Protein AF-A0A6C0DQZ4-F1 (afdb_monomer_lite)

Structure (mmCIF, N/CA/C/O backbone):
data_AF-A0A6C0DQZ4-F1
#
_entry.id   AF-A0A6C0DQZ4-F1
#
loop_
_atom_site.group_PDB
_atom_site.id
_atom_site.type_symbol
_atom_site.label_atom_id
_atom_site.label_alt_id
_atom_site.label_comp_id
_atom_site.label_asym_id
_atom_site.label_entity_id
_atom_site.label_seq_id
_atom_site.pdbx_PDB_ins_code
_atom_site.Cartn_x
_atom_site.Cartn_y
_atom_site.Cartn_z
_atom_site.occupancy
_atom_site.B_iso_or_equiv
_atom_site.auth_seq_id
_atom_site.auth_comp_id
_atom_site.auth_asym_id
_atom_site.auth_atom_id
_atom_site.pdbx_PDB_model_num
ATOM 1 N N . MET A 1 1 ? 22.371 -44.849 -11.705 1.00 41.19 1 MET A N 1
ATOM 2 C CA . MET A 1 1 ? 23.367 -43.780 -11.481 1.00 41.19 1 MET A CA 1
ATOM 3 C C . MET A 1 1 ? 22.801 -42.821 -10.449 1.00 41.19 1 MET A C 1
ATOM 5 O O . MET A 1 1 ? 21.593 -42.745 -10.293 1.00 41.19 1 MET A O 1
ATOM 9 N N . THR A 1 2 ? 23.694 -42.246 -9.667 1.00 38.03 2 THR A N 1
ATOM 10 C CA . THR A 1 2 ? 23.556 -41.849 -8.266 1.00 38.03 2 THR A CA 1
ATOM 11 C C . THR A 1 2 ? 22.631 -40.651 -7.995 1.00 38.03 2 THR A C 1
ATOM 13 O O . THR A 1 2 ? 22.684 -39.650 -8.696 1.00 38.03 2 THR A O 1
ATOM 16 N N . ARG A 1 3 ? 21.826 -40.805 -6.932 1.00 62.47 3 ARG A N 1
ATOM 17 C CA . ARG A 1 3 ? 21.310 -39.835 -5.941 1.00 62.47 3 ARG A CA 1
ATOM 18 C C . ARG A 1 3 ? 21.795 -38.375 -6.033 1.00 62.47 3 ARG A C 1
ATOM 20 O O . ARG A 1 3 ? 22.980 -38.113 -5.867 1.00 62.47 3 ARG A O 1
ATOM 27 N N . THR A 1 4 ? 20.820 -37.468 -6.042 1.00 53.44 4 THR A N 1
ATOM 28 C CA . THR A 1 4 ? 20.772 -36.243 -5.214 1.00 53.44 4 THR A CA 1
ATOM 29 C C . THR A 1 4 ? 19.345 -36.153 -4.662 1.00 53.44 4 THR A C 1
ATOM 31 O O . THR A 1 4 ? 18.421 -35.747 -5.356 1.00 53.44 4 THR A O 1
ATOM 34 N N . GLU A 1 5 ? 19.037 -36.887 -3.597 1.00 63.28 5 GLU A N 1
ATOM 35 C CA . GLU A 1 5 ? 18.863 -36.333 -2.247 1.00 63.28 5 GLU A CA 1
ATOM 36 C C . GLU A 1 5 ? 19.326 -34.884 -2.006 1.00 63.28 5 GLU A C 1
ATOM 38 O O . GLU A 1 5 ? 20.347 -34.439 -2.528 1.00 63.28 5 GLU 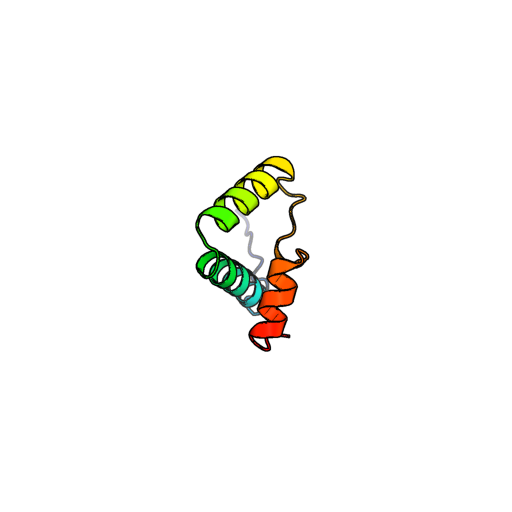A O 1
ATOM 43 N N . THR A 1 6 ? 18.570 -34.262 -1.092 1.00 46.75 6 THR A N 1
ATOM 44 C CA . THR A 1 6 ? 18.887 -33.106 -0.244 1.00 46.75 6 THR A CA 1
ATOM 45 C C . THR A 1 6 ? 18.673 -31.739 -0.934 1.00 46.75 6 THR A C 1
ATOM 47 O O . THR A 1 6 ? 19.338 -31.401 -1.901 1.00 46.75 6 THR A O 1
ATOM 50 N N . GLN A 1 7 ? 17.774 -30.858 -0.478 1.00 46.03 7 GLN A N 1
ATOM 51 C CA . GLN A 1 7 ? 17.518 -30.499 0.921 1.00 46.03 7 GLN A CA 1
ATOM 52 C C . GLN A 1 7 ? 16.090 -29.977 1.144 1.00 46.03 7 GLN A C 1
ATOM 54 O O . GLN A 1 7 ? 15.728 -28.889 0.699 1.00 46.03 7 GLN A O 1
ATOM 59 N N . GLU A 1 8 ? 15.326 -30.716 1.948 1.00 55.50 8 GLU A N 1
ATOM 60 C CA . GLU A 1 8 ? 14.392 -30.130 2.906 1.00 55.50 8 GLU A CA 1
ATOM 61 C C . GLU A 1 8 ? 15.135 -29.038 3.686 1.00 55.50 8 GLU A C 1
ATOM 63 O O . GLU A 1 8 ? 16.097 -29.312 4.401 1.00 55.50 8 GLU A O 1
ATOM 68 N N . THR A 1 9 ? 14.724 -27.784 3.529 1.00 39.53 9 THR A N 1
ATOM 69 C CA . THR A 1 9 ? 15.132 -26.705 4.430 1.00 39.53 9 THR A CA 1
ATOM 70 C C . THR A 1 9 ? 13.894 -25.929 4.861 1.00 39.53 9 THR A C 1
ATOM 72 O O . THR A 1 9 ? 13.489 -24.940 4.264 1.00 39.53 9 THR A O 1
ATOM 75 N N . SER A 1 10 ? 13.307 -26.412 5.956 1.00 54.59 10 SER A N 1
ATOM 76 C CA . SER A 1 10 ? 12.770 -25.563 7.023 1.00 54.59 10 SER A CA 1
ATOM 77 C C . SER A 1 10 ? 11.639 -24.595 6.644 1.00 54.59 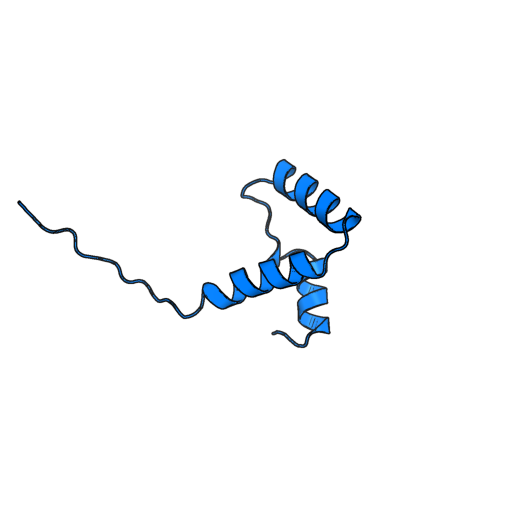10 SER A C 1
ATOM 79 O O . SER A 1 10 ? 11.725 -23.380 6.838 1.00 54.59 10 SER A O 1
ATOM 81 N N . THR A 1 11 ? 10.520 -25.162 6.201 1.00 42.91 11 THR A N 1
ATOM 82 C CA . THR A 1 11 ? 9.201 -24.522 6.072 1.00 42.91 11 THR A CA 1
ATOM 83 C C . THR A 1 11 ? 8.616 -24.169 7.448 1.00 42.91 11 THR A C 1
ATOM 85 O O . THR A 1 11 ? 7.779 -24.888 7.993 1.00 42.91 11 THR A O 1
ATOM 88 N N . ASN A 1 12 ? 9.095 -23.098 8.085 1.00 56.00 12 ASN A N 1
ATOM 89 C CA . ASN A 1 12 ? 8.390 -22.543 9.255 1.00 56.00 12 ASN A CA 1
ATOM 90 C C . ASN A 1 12 ? 8.611 -21.044 9.527 1.00 56.00 12 ASN A C 1
ATOM 92 O O . ASN A 1 12 ? 8.047 -20.508 10.474 1.00 56.00 12 ASN A O 1
ATOM 96 N N . LYS A 1 13 ? 9.442 -20.348 8.739 1.00 48.91 13 LYS A N 1
ATOM 97 C CA . LYS A 1 13 ? 9.727 -18.911 8.953 1.00 48.91 13 LYS A CA 1
ATOM 98 C C . LYS A 1 13 ? 9.558 -18.051 7.697 1.00 48.91 13 LYS A C 1
ATOM 100 O O . LYS A 1 13 ? 9.198 -16.887 7.811 1.00 48.91 13 LYS A O 1
ATOM 105 N N . ILE A 1 14 ? 9.765 -18.631 6.512 1.00 54.09 14 ILE A N 1
ATOM 106 C CA . ILE A 1 14 ? 9.736 -17.923 5.220 1.00 54.09 14 ILE A CA 1
ATOM 107 C C . ILE A 1 14 ? 8.303 -17.525 4.822 1.00 54.09 14 ILE A C 1
ATOM 109 O O . ILE A 1 14 ? 8.096 -16.470 4.222 1.00 54.09 14 ILE A O 1
ATOM 113 N N . ASP A 1 15 ? 7.305 -18.320 5.213 1.00 58.94 15 ASP A N 1
ATOM 114 C CA . ASP A 1 15 ? 5.904 -18.077 4.868 1.00 58.94 15 ASP A CA 1
ATOM 115 C C . ASP A 1 15 ? 5.351 -16.788 5.483 1.00 58.94 15 ASP A C 1
ATOM 117 O O . ASP A 1 15 ? 4.680 -16.020 4.797 1.00 58.94 15 ASP A O 1
ATOM 121 N N . ASN A 1 16 ? 5.681 -16.486 6.741 1.00 76.44 16 ASN A N 1
ATOM 122 C CA . ASN A 1 16 ? 5.074 -15.351 7.435 1.00 76.44 16 ASN A CA 1
ATOM 123 C C . ASN A 1 16 ? 5.410 -14.014 6.763 1.00 76.44 16 ASN A C 1
ATOM 125 O O . ASN A 1 16 ? 4.510 -13.235 6.469 1.00 76.44 16 ASN A O 1
ATOM 129 N N . GLU A 1 17 ? 6.673 -13.748 6.433 1.00 80.06 17 GLU A N 1
ATOM 130 C CA . GLU A 1 17 ? 7.047 -12.468 5.817 1.00 80.06 17 GLU A CA 1
ATOM 131 C C . GLU A 1 17 ? 6.542 -12.316 4.380 1.00 80.06 17 GLU A C 1
ATOM 133 O O . GLU A 1 17 ? 6.147 -11.220 3.979 1.00 80.06 17 GLU A O 1
ATOM 138 N N . ALA A 1 18 ? 6.530 -13.392 3.591 1.00 84.19 18 ALA A N 1
ATOM 139 C CA . ALA A 1 18 ? 5.977 -13.355 2.238 1.00 84.19 18 ALA A CA 1
ATOM 140 C C . ALA A 1 18 ? 4.458 -13.099 2.257 1.00 84.19 18 ALA A C 1
ATOM 142 O O . ALA A 1 18 ? 3.950 -12.279 1.482 1.00 84.19 18 ALA A O 1
ATOM 143 N N . ILE A 1 19 ? 3.745 -13.736 3.190 1.00 86.62 19 ILE A N 1
ATOM 144 C CA . ILE A 1 19 ? 2.311 -13.525 3.409 1.00 86.62 19 ILE A CA 1
ATOM 145 C C . ILE A 1 19 ? 2.053 -12.088 3.874 1.00 86.62 19 ILE A C 1
ATOM 147 O O . ILE A 1 19 ? 1.195 -11.413 3.310 1.00 86.62 19 ILE A O 1
ATOM 151 N N . LEU A 1 20 ? 2.827 -11.576 4.836 1.00 88.50 20 LEU A N 1
ATOM 152 C CA . LEU A 1 20 ? 2.697 -10.202 5.332 1.00 88.50 20 LEU A CA 1
ATOM 153 C C . LEU A 1 20 ? 2.954 -9.165 4.237 1.00 88.50 20 LEU A C 1
ATOM 155 O O . LEU A 1 20 ? 2.200 -8.203 4.119 1.00 88.50 20 LEU A O 1
ATOM 159 N N . LYS A 1 21 ? 3.975 -9.371 3.398 1.00 88.31 21 LYS A N 1
ATOM 160 C CA . LYS A 1 21 ? 4.249 -8.508 2.238 1.00 88.31 21 LYS A CA 1
ATOM 161 C C . LYS A 1 21 ? 3.062 -8.480 1.279 1.00 88.31 21 LYS A C 1
ATOM 163 O O . LYS A 1 21 ? 2.668 -7.406 0.839 1.00 88.31 21 LYS A O 1
ATOM 168 N N . THR A 1 22 ? 2.459 -9.634 1.006 1.00 89.12 22 THR A N 1
ATOM 169 C CA . THR A 1 22 ? 1.261 -9.723 0.159 1.00 89.12 22 THR A CA 1
ATOM 170 C C . THR A 1 22 ? 0.086 -8.977 0.787 1.00 89.12 22 THR A C 1
ATOM 172 O O . THR A 1 22 ? -0.503 -8.122 0.136 1.00 89.12 22 THR A O 1
ATOM 175 N N . ARG A 1 23 ? -0.181 -9.201 2.079 1.00 89.69 23 ARG A N 1
ATOM 176 C CA . ARG A 1 23 ? -1.236 -8.505 2.832 1.00 89.69 23 ARG A CA 1
ATOM 177 C C . ARG A 1 23 ? -1.045 -6.993 2.834 1.00 89.69 23 ARG A C 1
ATOM 179 O O . ARG A 1 23 ? -2.000 -6.257 2.625 1.00 89.69 23 ARG A O 1
ATOM 186 N N . TYR A 1 24 ? 0.185 -6.524 3.020 1.00 91.69 24 TYR A N 1
ATOM 187 C CA . TYR A 1 24 ? 0.500 -5.104 2.924 1.00 91.69 24 TYR A CA 1
ATOM 188 C C . TYR A 1 24 ? 0.172 -4.552 1.536 1.00 91.69 24 TYR A C 1
ATOM 190 O O . TYR A 1 24 ? -0.520 -3.542 1.444 1.00 91.69 24 TYR A O 1
ATOM 198 N N . LEU A 1 25 ? 0.595 -5.235 0.467 1.00 89.88 25 LEU A N 1
ATOM 199 C CA . LEU A 1 25 ? 0.279 -4.836 -0.908 1.00 89.88 25 LEU A CA 1
ATOM 200 C C . LEU A 1 25 ? -1.234 -4.810 -1.177 1.00 89.88 25 LEU A C 1
ATOM 202 O O . LEU A 1 25 ? -1.687 -3.931 -1.900 1.00 89.88 25 LEU A O 1
ATOM 206 N N . GLU A 1 26 ? -2.016 -5.704 -0.565 1.00 90.31 26 GLU A N 1
ATOM 207 C CA . GLU A 1 26 ? -3.487 -5.671 -0.631 1.00 90.31 26 GLU A CA 1
ATOM 208 C C . GLU A 1 26 ? -4.088 -4.451 0.087 1.00 90.31 26 GLU A C 1
ATOM 210 O O . GLU A 1 26 ? -5.142 -3.962 -0.310 1.00 90.31 26 GLU A O 1
ATOM 215 N N . THR A 1 27 ? -3.427 -3.929 1.127 1.00 88.62 27 THR A N 1
ATOM 216 C CA . THR A 1 27 ? -3.865 -2.689 1.796 1.00 88.62 27 THR A CA 1
ATOM 217 C C . THR A 1 27 ? -3.474 -1.414 1.049 1.00 88.62 27 THR A C 1
ATOM 219 O O . THR A 1 27 ? -3.985 -0.338 1.369 1.00 88.62 27 THR A O 1
ATOM 222 N N . LEU A 1 28 ? -2.575 -1.507 0.064 1.00 89.94 28 LEU A N 1
ATOM 223 C CA . LEU A 1 28 ? -2.131 -0.355 -0.709 1.00 89.94 28 LEU A CA 1
ATOM 224 C C . LEU A 1 28 ? -3.205 0.097 -1.700 1.00 89.94 28 LEU A C 1
ATOM 226 O O . LEU A 1 28 ? -3.828 -0.693 -2.404 1.00 89.94 28 LEU A O 1
ATOM 230 N N . SER A 1 29 ? -3.375 1.413 -1.805 1.00 91.06 29 SER A N 1
ATOM 231 C CA . SER A 1 29 ? -4.202 2.016 -2.853 1.00 91.06 29 SER A CA 1
ATOM 232 C C . SER A 1 29 ? -3.495 1.982 -4.211 1.00 91.06 29 SER A C 1
ATOM 234 O O . SER A 1 29 ? -2.276 1.855 -4.293 1.00 91.06 29 SER A O 1
ATOM 236 N N . GLU A 1 30 ? -4.235 2.201 -5.300 1.00 91.38 30 GLU A N 1
ATOM 237 C CA . GLU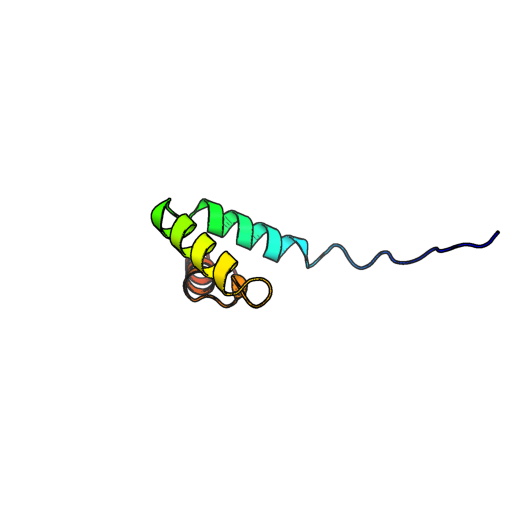 A 1 30 ? -3.679 2.177 -6.662 1.00 91.38 30 GLU A CA 1
ATOM 238 C C . GLU A 1 30 ? -2.472 3.120 -6.849 1.00 91.38 30 GLU A C 1
ATOM 240 O O . GLU A 1 30 ? -1.498 2.772 -7.518 1.00 91.38 30 GLU A O 1
ATOM 245 N N . LYS A 1 31 ? -2.492 4.300 -6.212 1.00 91.12 31 LYS A N 1
ATOM 246 C CA . LYS A 1 31 ? -1.356 5.239 -6.222 1.00 91.12 31 LYS A CA 1
ATOM 247 C C . LYS A 1 31 ? -0.110 4.652 -5.555 1.00 91.12 31 LYS A C 1
ATOM 249 O O . LYS A 1 31 ? 0.980 4.744 -6.110 1.00 91.12 31 LYS A O 1
ATOM 254 N N . GLU A 1 32 ? -0.284 4.025 -4.398 1.00 90.00 32 GLU A N 1
ATOM 255 C CA . GLU A 1 32 ? 0.793 3.396 -3.631 1.00 90.00 32 GLU A CA 1
ATOM 256 C C . GLU A 1 32 ? 1.377 2.195 -4.386 1.00 90.00 32 GLU A C 1
ATOM 258 O O . GLU A 1 32 ? 2.594 2.037 -4.456 1.00 90.00 32 GLU A O 1
ATOM 263 N N . LEU A 1 33 ? 0.522 1.391 -5.029 1.00 91.31 33 LEU A N 1
ATOM 264 C CA . LEU A 1 33 ? 0.940 0.275 -5.880 1.00 91.31 33 LEU A CA 1
ATOM 265 C C . LEU A 1 33 ? 1.788 0.741 -7.067 1.00 91.31 33 LEU A C 1
ATOM 267 O O . LEU A 1 33 ? 2.799 0.110 -7.379 1.00 91.31 33 LEU A O 1
ATOM 271 N N . ARG A 1 34 ? 1.424 1.858 -7.711 1.00 92.69 34 ARG A N 1
ATOM 272 C CA . ARG A 1 34 ? 2.234 2.449 -8.791 1.00 92.69 34 ARG A CA 1
ATOM 273 C C . ARG A 1 34 ? 3.594 2.914 -8.271 1.00 92.69 34 ARG A C 1
ATOM 275 O O . ARG A 1 34 ? 4.607 2.572 -8.874 1.00 92.69 34 ARG A O 1
ATOM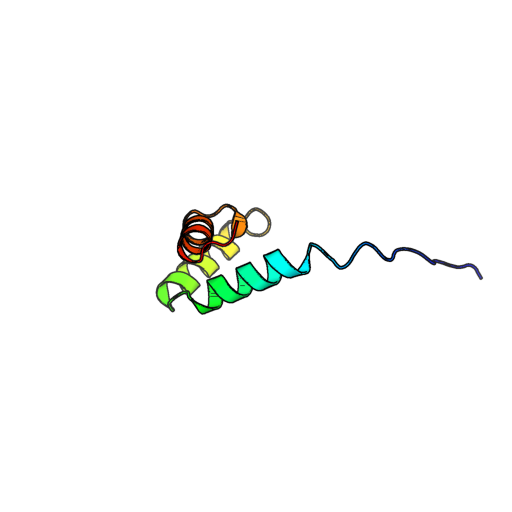 282 N N . SER A 1 35 ? 3.636 3.624 -7.143 1.00 90.19 35 SER A N 1
ATOM 283 C CA . SER A 1 35 ? 4.893 4.048 -6.508 1.00 90.19 35 SER A CA 1
ATOM 284 C C . SER A 1 35 ? 5.778 2.854 -6.137 1.00 90.19 35 SER A C 1
ATOM 286 O O . SER A 1 35 ? 6.973 2.854 -6.435 1.00 90.19 35 SER A O 1
ATOM 288 N N . TYR A 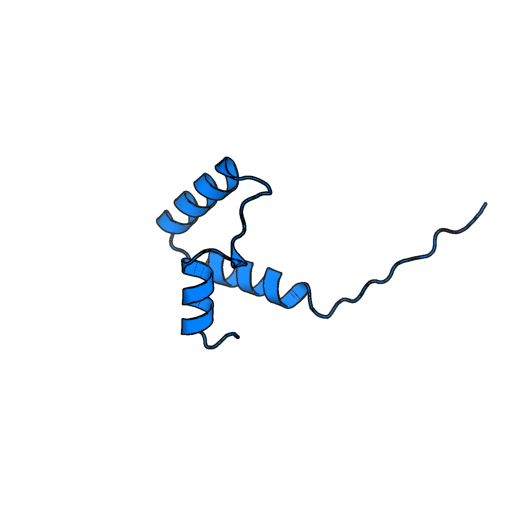1 36 ? 5.186 1.802 -5.565 1.00 90.75 36 TYR A N 1
ATOM 289 C CA . TYR A 1 36 ? 5.862 0.539 -5.272 1.00 90.75 36 TYR A CA 1
ATOM 290 C C . TYR A 1 36 ? 6.425 -0.111 -6.539 1.00 90.75 36 TYR A C 1
ATOM 292 O O . TYR A 1 36 ? 7.582 -0.523 -6.547 1.00 90.75 36 TYR A O 1
ATOM 300 N N . ALA A 1 37 ? 5.645 -0.185 -7.620 1.00 90.81 37 ALA A N 1
ATOM 301 C CA . ALA A 1 37 ? 6.079 -0.784 -8.879 1.00 90.81 37 ALA A CA 1
ATOM 302 C C . ALA A 1 37 ? 7.234 -0.002 -9.520 1.00 90.81 37 ALA A C 1
ATOM 304 O O . ALA A 1 37 ? 8.187 -0.614 -9.999 1.00 90.81 37 ALA A O 1
ATOM 305 N N . ILE A 1 38 ? 7.193 1.334 -9.474 1.00 91.81 38 ILE A N 1
ATOM 306 C CA . ILE A 1 38 ? 8.279 2.196 -9.957 1.00 91.81 38 ILE A CA 1
ATOM 307 C C . ILE A 1 38 ? 9.541 1.965 -9.122 1.00 91.81 38 ILE A C 1
ATOM 309 O O . ILE A 1 38 ? 10.597 1.683 -9.684 1.00 91.81 38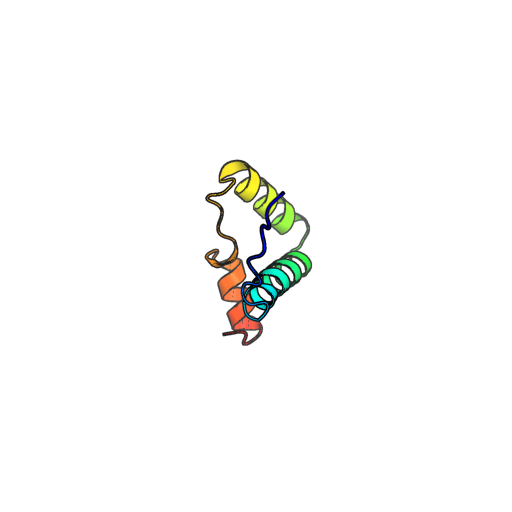 ILE A O 1
ATOM 313 N N . ALA A 1 39 ? 9.439 2.014 -7.790 1.00 89.69 39 ALA A N 1
ATOM 314 C CA . ALA A 1 39 ? 10.573 1.782 -6.898 1.00 89.69 39 ALA A CA 1
ATOM 315 C C . ALA A 1 39 ? 11.154 0.372 -7.074 1.00 89.69 39 ALA A C 1
ATOM 317 O O . ALA A 1 39 ? 12.363 0.212 -7.206 1.00 89.69 39 ALA A O 1
ATOM 318 N N . LYS A 1 40 ? 10.305 -0.654 -7.161 1.00 88.88 40 LYS A N 1
ATOM 319 C CA . LYS A 1 40 ? 10.723 -2.037 -7.408 1.00 88.88 40 LYS A CA 1
ATOM 320 C C . LYS A 1 40 ? 11.381 -2.199 -8.773 1.00 88.88 40 LYS A C 1
ATOM 322 O O . LYS A 1 40 ? 12.382 -2.894 -8.875 1.00 88.88 40 LYS A O 1
ATOM 327 N N . SER A 1 41 ? 10.853 -1.563 -9.815 1.00 92.00 41 SER A N 1
ATOM 328 C CA . SER A 1 41 ? 11.467 -1.595 -11.145 1.00 92.00 41 SER A CA 1
ATOM 329 C C . SER A 1 41 ? 12.799 -0.847 -11.178 1.00 92.00 41 SER A C 1
ATOM 331 O O . SER A 1 41 ? 13.684 -1.235 -11.933 1.00 92.00 41 SER A O 1
ATOM 333 N N . HIS A 1 42 ? 12.941 0.217 -10.387 1.00 91.94 42 HIS A N 1
ATOM 334 C CA . HIS A 1 42 ? 14.142 1.046 -10.352 1.00 91.94 42 HIS A CA 1
ATOM 335 C C . HIS A 1 42 ? 15.259 0.431 -9.499 1.00 91.94 42 HIS A C 1
ATOM 337 O O . HIS A 1 42 ? 16.417 0.435 -9.903 1.00 91.94 42 HIS A O 1
ATOM 343 N N . LEU A 1 43 ? 14.917 -0.126 -8.335 1.00 88.88 43 LEU A N 1
ATOM 344 C CA . LEU A 1 43 ? 15.866 -0.747 -7.408 1.00 88.88 43 LEU A CA 1
ATOM 345 C C . LEU A 1 43 ? 16.034 -2.261 -7.634 1.00 88.88 43 LEU A C 1
ATOM 347 O O . LEU A 1 43 ? 16.981 -2.853 -7.119 1.00 88.88 43 LEU A O 1
ATOM 351 N N . GLY A 1 44 ? 15.139 -2.906 -8.384 1.00 84.81 44 GLY A N 1
ATOM 352 C CA . GLY A 1 44 ? 15.221 -4.323 -8.736 1.00 84.81 44 GLY A CA 1
ATOM 353 C C . GLY A 1 44 ? 15.347 -5.234 -7.513 1.00 84.81 44 GLY A C 1
ATOM 354 O O . GLY A 1 44 ? 14.506 -5.226 -6.614 1.00 84.81 44 GLY A O 1
ATOM 355 N N . THR A 1 45 ? 16.419 -6.026 -7.477 1.00 83.31 45 THR A N 1
ATOM 356 C CA . THR A 1 45 ? 16.737 -6.955 -6.378 1.00 83.31 45 THR A CA 1
ATOM 357 C C . THR A 1 45 ? 17.228 -6.258 -5.109 1.00 83.31 45 THR A C 1
ATOM 359 O O . THR A 1 45 ? 17.192 -6.859 -4.039 1.00 83.31 45 THR A O 1
ATOM 362 N N . SER A 1 46 ? 17.648 -4.992 -5.193 1.00 88.00 46 SER A N 1
ATOM 363 C CA . SER A 1 46 ? 18.031 -4.187 -4.028 1.00 88.00 46 SER A CA 1
ATOM 364 C C . SER A 1 46 ? 16.825 -3.596 -3.296 1.00 88.00 46 SER A C 1
ATOM 366 O O . SER A 1 46 ? 16.972 -3.052 -2.203 1.00 88.00 46 SER A O 1
ATOM 368 N N . PHE A 1 47 ? 15.625 -3.690 -3.872 1.00 87.44 47 PHE A N 1
ATOM 369 C CA . PHE A 1 47 ? 14.416 -3.194 -3.236 1.00 87.44 47 PHE A CA 1
ATOM 370 C C . PHE A 1 47 ? 13.983 -4.099 -2.073 1.00 87.44 47 PHE A C 1
ATOM 372 O O . PHE A 1 47 ? 13.580 -5.245 -2.272 1.00 87.44 47 PHE A O 1
ATOM 379 N N . GLN A 1 48 ? 13.999 -3.562 -0.852 1.00 86.94 48 GLN A N 1
ATOM 380 C CA . GLN A 1 48 ? 13.589 -4.283 0.355 1.00 86.94 48 GLN A CA 1
ATOM 381 C C . GLN A 1 48 ? 12.288 -3.693 0.918 1.00 86.94 48 GLN A C 1
ATOM 383 O O . GLN A 1 48 ? 12.305 -2.738 1.696 1.00 86.94 48 GLN A O 1
ATOM 388 N N . LEU A 1 49 ? 11.146 -4.287 0.546 1.00 87.50 49 LEU A N 1
ATOM 389 C CA . LEU A 1 49 ? 9.824 -3.872 1.044 1.00 87.50 49 LEU A CA 1
ATOM 390 C C . LEU A 1 49 ? 9.748 -3.931 2.574 1.00 87.50 49 LEU A C 1
ATOM 392 O O . LEU A 1 49 ? 9.245 -3.010 3.203 1.00 87.50 49 LEU A O 1
ATOM 396 N N . GLU A 1 50 ? 10.303 -4.985 3.167 1.00 85.81 50 GLU A N 1
ATOM 397 C CA . GLU A 1 50 ? 10.293 -5.227 4.615 1.00 85.81 50 GLU A CA 1
ATOM 398 C C . GLU A 1 50 ? 11.005 -4.142 5.442 1.00 85.81 50 GLU A C 1
ATOM 400 O O . GLU A 1 50 ? 10.672 -3.931 6.605 1.00 85.81 50 GLU A O 1
ATOM 405 N N . LYS A 1 51 ? 11.949 -3.420 4.824 1.00 86.00 51 LYS A N 1
ATOM 406 C CA . LYS A 1 51 ? 12.680 -2.302 5.439 1.00 86.00 51 LYS A CA 1
ATOM 407 C C . LYS A 1 51 ? 12.107 -0.935 5.069 1.00 86.00 51 LYS A C 1
ATOM 409 O O . LYS A 1 51 ? 12.606 0.086 5.535 1.00 86.00 51 LYS A O 1
ATOM 414 N N . SER A 1 52 ? 11.093 -0.897 4.209 1.00 87.75 52 SER A N 1
ATOM 415 C CA . SER A 1 52 ? 10.460 0.355 3.806 1.00 87.75 52 SER A CA 1
ATOM 416 C C . SER A 1 52 ? 9.603 0.903 4.942 1.00 87.75 52 SER A C 1
ATOM 418 O O . SER A 1 52 ? 8.946 0.145 5.657 1.00 87.75 52 SER A O 1
ATOM 420 N N . HIS A 1 53 ? 9.573 2.232 5.075 1.00 88.19 53 HIS A N 1
ATOM 421 C CA . HIS A 1 53 ? 8.847 2.913 6.149 1.00 88.19 53 HIS A CA 1
ATOM 422 C C . HIS A 1 53 ? 7.375 2.480 6.211 1.00 88.19 53 HIS A C 1
ATOM 424 O O . HIS A 1 53 ? 6.913 2.061 7.267 1.00 88.19 53 HIS A O 1
ATOM 430 N N . GLY A 1 54 ? 6.688 2.434 5.064 1.00 88.31 54 GLY A N 1
ATOM 431 C CA . GLY A 1 54 ? 5.277 2.046 5.010 1.00 88.31 54 GLY A CA 1
ATOM 432 C C . GLY A 1 54 ? 4.990 0.619 5.499 1.00 88.31 54 GLY A C 1
ATOM 433 O O . GLY A 1 54 ? 4.008 0.405 6.205 1.00 88.31 54 GLY A O 1
ATOM 434 N N . PHE A 1 55 ? 5.867 -0.354 5.220 1.00 90.00 55 PHE A N 1
ATOM 435 C CA . PHE A 1 55 ? 5.685 -1.723 5.721 1.00 90.00 55 PHE A CA 1
ATOM 436 C C . PHE A 1 55 ? 5.914 -1.806 7.235 1.00 90.00 55 PHE A C 1
ATOM 438 O O . PHE A 1 55 ? 5.146 -2.455 7.943 1.00 90.00 55 PHE A O 1
ATOM 445 N N . ILE A 1 56 ? 6.935 -1.112 7.749 1.00 90.38 56 ILE A N 1
ATOM 446 C CA . ILE A 1 56 ? 7.230 -1.045 9.187 1.00 90.38 56 ILE A CA 1
ATOM 447 C C . ILE A 1 56 ? 6.073 -0.379 9.943 1.00 90.38 56 ILE A C 1
ATOM 449 O O . ILE A 1 56 ? 5.647 -0.876 10.985 1.00 90.38 56 ILE A O 1
ATOM 453 N N . GLU A 1 57 ? 5.544 0.730 9.428 1.00 91.75 57 GLU A N 1
ATOM 454 C CA . GLU A 1 57 ? 4.393 1.414 10.019 1.00 91.75 57 GLU A CA 1
ATOM 455 C C . GLU A 1 57 ? 3.131 0.554 9.983 1.00 91.75 57 GLU A C 1
ATOM 457 O O . GLU A 1 57 ? 2.409 0.474 10.978 1.00 91.75 57 GLU A O 1
ATOM 462 N N . TRP A 1 58 ? 2.884 -0.146 8.876 1.00 91.88 58 TRP A N 1
ATOM 463 C CA . TRP A 1 58 ? 1.765 -1.076 8.776 1.00 91.88 58 TRP A CA 1
ATOM 464 C C . TRP A 1 58 ? 1.881 -2.219 9.786 1.00 91.88 58 TRP A C 1
ATOM 466 O O . TRP A 1 58 ? 0.902 -2.524 10.467 1.00 91.88 58 TRP A O 1
ATOM 476 N N . LYS A 1 59 ? 3.073 -2.805 9.951 1.00 90.06 59 LYS A N 1
ATOM 477 C CA . LYS A 1 59 ? 3.324 -3.825 10.977 1.00 90.06 59 LYS A CA 1
ATOM 478 C C . LYS A 1 59 ? 3.008 -3.300 12.379 1.00 90.06 59 LYS A C 1
ATOM 480 O O . LYS A 1 59 ? 2.233 -3.924 13.100 1.00 90.06 59 LYS A O 1
ATOM 485 N N . LYS A 1 60 ? 3.498 -2.102 12.721 1.00 90.44 60 LYS A N 1
ATOM 486 C CA . LYS A 1 60 ? 3.194 -1.431 13.998 1.00 90.44 60 LYS A CA 1
ATOM 487 C C . LYS A 1 60 ? 1.695 -1.203 14.190 1.00 90.44 60 LYS A C 1
ATOM 489 O O . LYS A 1 60 ? 1.162 -1.506 15.251 1.00 90.44 60 LYS A O 1
ATOM 494 N N . LYS A 1 61 ? 1.000 -0.716 13.160 1.00 91.12 61 LYS A N 1
ATOM 495 C CA . LYS A 1 61 ? -0.448 -0.463 13.199 1.00 91.12 61 LYS A CA 1
ATOM 496 C C . LYS A 1 61 ? -1.261 -1.736 13.444 1.00 91.12 61 LYS A C 1
ATOM 498 O O . LYS A 1 61 ? -2.288 -1.681 14.113 1.00 91.12 61 LYS A O 1
ATOM 503 N N . ASN A 1 62 ? -0.807 -2.868 12.913 1.00 87.75 62 ASN A N 1
ATOM 504 C CA . ASN A 1 62 ? -1.468 -4.161 13.071 1.00 87.75 62 ASN A CA 1
ATOM 505 C C . ASN A 1 62 ? -0.943 -4.971 14.274 1.00 87.75 62 ASN A C 1
ATOM 507 O O . ASN A 1 62 ? -1.399 -6.091 14.473 1.00 87.75 62 ASN A O 1
ATOM 511 N N . ASN A 1 63 ? -0.033 -4.416 15.087 1.00 86.94 63 ASN A N 1
ATOM 512 C CA . ASN A 1 63 ? 0.627 -5.112 16.203 1.00 86.94 63 ASN A CA 1
ATOM 513 C C . ASN A 1 63 ? 1.313 -6.427 15.771 1.00 86.94 63 ASN A C 1
ATOM 515 O O . ASN A 1 63 ? 1.221 -7.444 16.452 1.00 86.94 63 ASN A O 1
ATOM 519 N N . ILE A 1 64 ? 1.976 -6.400 14.611 1.00 81.31 64 ILE A N 1
ATOM 520 C CA . ILE A 1 64 ? 2.741 -7.516 14.044 1.00 81.31 64 ILE A CA 1
ATOM 521 C C . ILE A 1 64 ? 4.223 -7.223 14.313 1.00 81.31 64 ILE A C 1
ATOM 523 O O . ILE A 1 64 ? 4.804 -6.381 13.624 1.00 81.31 64 ILE A O 1
ATOM 527 N N . ASP A 1 65 ? 4.807 -7.858 15.331 1.00 63.75 65 ASP A N 1
ATOM 528 C CA . ASP A 1 65 ? 6.235 -7.732 15.688 1.00 63.75 65 ASP A CA 1
ATOM 529 C C . ASP A 1 65 ? 7.104 -8.648 14.806 1.00 63.75 65 ASP A C 1
ATOM 531 O O . ASP A 1 65 ? 6.907 -9.884 14.866 1.00 63.75 65 ASP A O 1
#

Organism: NCBI:txid1070528

pLDDT: mean 79.49, std 16.7, range [38.03, 92.69]

Radius of gyration: 16.27 Å; chains: 1; bounding box: 28×49×28 Å

Foldseek 3Di:
DDDDDDDDDDPDPPVPVVVLLVVLCVVDDPVRVVVVVVQCVVCPPNDDPCPDPSSVVVCVVVVND

Sequence (65 aa):
MTRTETQETSTNKIDNEAILKTRYLETLSEKELRSYAIAKSHLGTSFQLEKSHGFIEWKKKNNID

Secondary structure (DSSP, 8-state):
----------TTSHHHHHHHHHHHHHHS-HHHHHHHHHHHHHHGGG--GGGSHHHHHHHHHTT--